Protein AF-A0A354J464-F1 (afdb_monomer)

Structure (mmCIF, N/CA/C/O backbone):
data_AF-A0A354J464-F1
#
_entry.id   AF-A0A354J464-F1
#
loop_
_atom_site.group_PDB
_atom_site.id
_atom_site.type_symbol
_atom_site.label_atom_id
_atom_site.label_alt_id
_atom_site.label_comp_id
_atom_site.label_asym_id
_atom_site.label_entity_id
_atom_site.label_seq_id
_atom_site.pdbx_PDB_ins_code
_atom_site.Cartn_x
_atom_site.Cartn_y
_atom_site.Cartn_z
_atom_site.occupancy
_atom_site.B_iso_or_equiv
_atom_site.auth_seq_id
_atom_site.auth_comp_id
_atom_site.auth_asym_id
_atom_site.auth_atom_id
_atom_site.pdbx_PDB_model_num
ATOM 1 N N . PRO A 1 1 ? -5.233 15.978 -24.968 1.00 50.41 1 PRO A N 1
ATOM 2 C CA . PRO A 1 1 ? -5.894 15.466 -23.745 1.00 50.41 1 PRO A CA 1
ATOM 3 C C . PRO A 1 1 ? -5.454 14.026 -23.484 1.00 50.41 1 PRO A C 1
ATOM 5 O O . PRO A 1 1 ? -5.721 13.142 -24.293 1.00 50.41 1 PRO A O 1
ATOM 8 N N . ASP A 1 2 ? -4.715 13.836 -22.398 1.00 53.28 2 ASP A N 1
ATOM 9 C CA . ASP A 1 2 ? -3.892 12.656 -22.129 1.00 53.28 2 ASP A CA 1
ATOM 10 C C . ASP A 1 2 ? -4.673 11.549 -21.399 1.00 53.28 2 ASP A C 1
ATOM 12 O O . ASP A 1 2 ? -4.282 11.029 -20.359 1.00 53.28 2 ASP A O 1
ATOM 16 N N . TYR A 1 3 ? -5.848 11.214 -21.937 1.00 44.72 3 TYR A N 1
ATOM 17 C CA . TYR A 1 3 ? -6.768 10.235 -21.343 1.00 44.72 3 TYR A CA 1
ATOM 18 C C . TYR A 1 3 ? -6.132 8.852 -21.1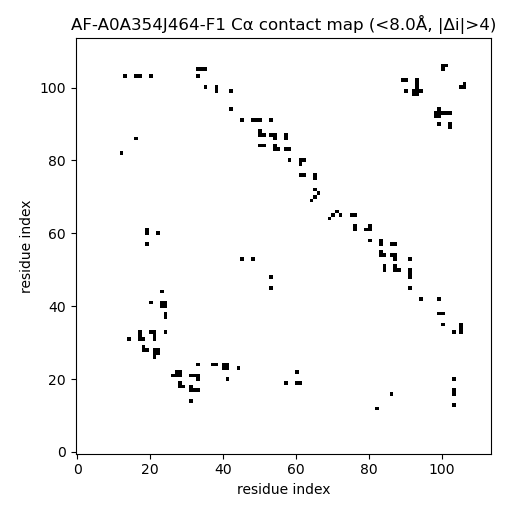56 1.00 44.72 3 TYR A C 1
ATOM 20 O O . TYR A 1 3 ? -6.488 8.131 -20.230 1.00 44.72 3 TYR A O 1
ATOM 28 N N . LYS A 1 4 ? -5.182 8.487 -22.024 1.00 46.94 4 LYS A N 1
ATOM 29 C CA . LYS A 1 4 ? -4.417 7.242 -21.908 1.00 46.94 4 LYS A CA 1
ATOM 30 C C . LYS A 1 4 ? -3.484 7.256 -20.701 1.00 46.94 4 LYS A C 1
ATOM 32 O O . LYS A 1 4 ? -3.437 6.255 -19.998 1.00 46.94 4 LYS A O 1
ATOM 37 N N . ASN A 1 5 ? -2.802 8.373 -20.453 1.00 50.22 5 ASN A N 1
ATOM 38 C CA . ASN A 1 5 ? -1.890 8.506 -19.320 1.00 50.22 5 ASN A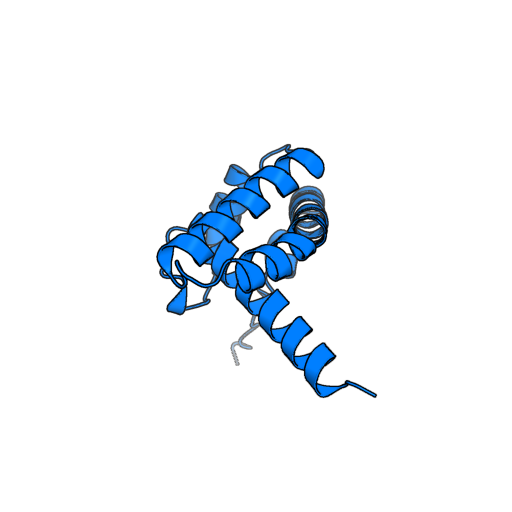 CA 1
ATOM 39 C C . ASN A 1 5 ? -2.671 8.485 -18.001 1.00 50.22 5 ASN A C 1
ATOM 41 O O . ASN A 1 5 ? -2.386 7.649 -17.162 1.00 50.22 5 ASN A O 1
ATOM 45 N N . LEU A 1 6 ? -3.779 9.228 -17.888 1.00 52.62 6 LEU A N 1
ATOM 46 C CA . LEU A 1 6 ? -4.665 9.165 -16.710 1.00 52.62 6 LEU A CA 1
ATOM 47 C C . LEU A 1 6 ? -5.249 7.763 -16.442 1.00 52.62 6 LEU A C 1
ATOM 49 O O . LEU A 1 6 ? -5.413 7.356 -15.294 1.00 52.62 6 LEU A O 1
ATOM 53 N N . PHE A 1 7 ? -5.592 7.015 -17.492 1.00 43.84 7 PHE A N 1
ATOM 54 C CA . PHE A 1 7 ? -6.117 5.654 -17.355 1.00 43.84 7 PHE A CA 1
ATOM 55 C C . PHE A 1 7 ? -5.034 4.658 -16.912 1.00 43.84 7 PHE A C 1
ATOM 57 O O . PHE A 1 7 ? -5.290 3.819 -16.051 1.00 43.84 7 PHE A O 1
ATOM 64 N N . LEU A 1 8 ? -3.822 4.770 -17.465 1.00 53.38 8 LEU A N 1
ATOM 65 C CA . LEU A 1 8 ? -2.670 3.960 -17.063 1.00 53.38 8 LEU A CA 1
ATOM 66 C C . LEU A 1 8 ? -2.193 4.307 -15.649 1.00 53.38 8 LEU A C 1
ATOM 68 O O . LEU A 1 8 ? -1.855 3.393 -14.898 1.00 53.38 8 LEU A O 1
ATOM 72 N N . ASP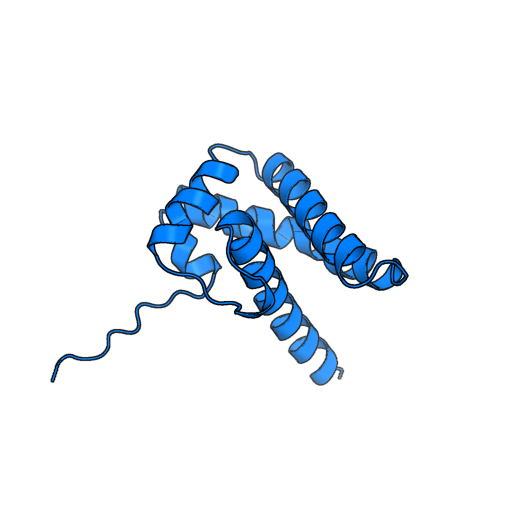 A 1 9 ? -2.241 5.583 -15.268 1.00 60.78 9 ASP A N 1
ATOM 73 C CA . ASP A 1 9 ? -1.944 6.055 -13.916 1.00 60.78 9 ASP A CA 1
ATOM 74 C C . ASP A 1 9 ? -2.917 5.420 -12.916 1.00 60.78 9 ASP A C 1
ATOM 76 O O . ASP A 1 9 ? -2.488 4.810 -11.941 1.00 60.78 9 ASP A O 1
ATOM 80 N N . ASN A 1 10 ? -4.224 5.452 -13.199 1.00 60.38 10 ASN A N 1
ATOM 81 C CA . ASN A 1 10 ? -5.242 4.846 -12.334 1.00 60.38 10 ASN A CA 1
ATOM 82 C C . ASN A 1 10 ? -5.094 3.322 -12.210 1.00 60.38 10 ASN A C 1
ATOM 84 O O . ASN A 1 10 ? -5.223 2.781 -11.112 1.00 60.38 10 ASN A O 1
ATOM 88 N N . ILE A 1 11 ? -4.802 2.623 -13.314 1.00 59.66 11 ILE A N 1
ATOM 89 C CA . ILE A 1 11 ? -4.569 1.171 -13.293 1.00 59.66 11 ILE A CA 1
ATOM 90 C C . ILE A 1 11 ? -3.315 0.844 -12.484 1.00 59.66 11 ILE A C 1
ATOM 92 O O . ILE A 1 11 ? -3.346 -0.046 -11.638 1.00 59.66 11 ILE A O 1
ATOM 96 N N . SER A 1 12 ? -2.225 1.575 -12.708 1.00 76.81 12 SER A N 1
ATOM 97 C CA . SER A 1 12 ? -0.963 1.345 -12.003 1.00 76.81 12 SER A CA 1
ATOM 98 C C . SER A 1 12 ? -1.090 1.660 -10.516 1.00 76.81 12 SER A C 1
ATOM 100 O O . SER A 1 12 ? -0.493 0.975 -9.692 1.00 76.81 12 SER A O 1
ATOM 102 N N . ASN A 1 13 ? -1.917 2.647 -10.169 1.00 82.75 13 ASN A N 1
ATOM 103 C CA . ASN A 1 13 ? -2.210 3.039 -8.800 1.00 82.75 13 ASN A CA 1
ATOM 104 C C . ASN A 1 13 ? -3.017 1.946 -8.057 1.00 82.75 13 ASN A C 1
ATOM 106 O O . ASN A 1 13 ? -2.640 1.529 -6.965 1.00 82.75 13 ASN A O 1
ATOM 110 N N . ALA A 1 14 ? -4.066 1.382 -8.664 1.00 86.12 14 ALA A N 1
ATOM 111 C CA . ALA A 1 14 ? -4.790 0.254 -8.062 1.00 86.12 14 ALA A CA 1
ATOM 112 C C . ALA A 1 14 ? -3.914 -1.011 -7.953 1.00 86.12 14 ALA A C 1
ATOM 114 O O . ALA A 1 14 ? -3.870 -1.659 -6.907 1.00 86.12 14 ALA A O 1
ATOM 115 N N . VAL A 1 15 ? -3.159 -1.335 -9.008 1.00 88.50 15 VAL A N 1
ATOM 116 C CA . VAL A 1 15 ? -2.261 -2.502 -9.036 1.00 88.50 15 VAL A CA 1
ATOM 117 C C . VAL A 1 15 ? -1.155 -2.383 -7.989 1.00 88.50 15 VAL A C 1
ATOM 119 O O . VAL A 1 15 ? -0.874 -3.355 -7.288 1.00 88.50 15 VAL A O 1
ATOM 122 N N . LEU A 1 16 ? -0.543 -1.205 -7.843 1.00 90.81 16 LEU A N 1
ATOM 123 C CA . LEU A 1 16 ? 0.489 -0.972 -6.836 1.00 90.81 16 LEU A CA 1
ATOM 124 C C . LEU A 1 16 ? -0.079 -1.099 -5.420 1.00 90.81 16 LEU A C 1
ATOM 126 O O . LEU A 1 16 ? 0.536 -1.767 -4.587 1.00 90.81 16 LEU A O 1
ATOM 130 N N . LEU A 1 17 ? -1.256 -0.527 -5.151 1.00 93.19 17 LEU A N 1
ATOM 131 C CA . LEU A 1 17 ? -1.917 -0.659 -3.853 1.00 93.19 17 LEU A CA 1
ATOM 132 C C . LEU A 1 17 ? -2.191 -2.131 -3.510 1.00 93.19 17 LEU A C 1
ATOM 134 O O . LEU A 1 17 ? -1.825 -2.592 -2.427 1.00 93.19 17 LEU A O 1
ATOM 138 N N . THR A 1 18 ? -2.750 -2.900 -4.444 1.00 92.44 18 THR A N 1
ATOM 139 C CA . THR A 1 18 ? -2.988 -4.341 -4.263 1.00 92.44 18 THR A CA 1
ATOM 140 C C . THR A 1 18 ? -1.685 -5.123 -4.094 1.00 92.44 18 THR A C 1
ATOM 142 O O . THR A 1 18 ? -1.603 -6.012 -3.245 1.00 92.44 18 THR A O 1
ATOM 145 N N . GLY A 1 19 ? -0.631 -4.764 -4.831 1.00 91.06 19 GLY A N 1
ATOM 146 C CA . GLY A 1 19 ? 0.701 -5.347 -4.677 1.00 91.06 19 GLY A CA 1
ATOM 147 C C . GLY A 1 19 ? 1.299 -5.099 -3.288 1.00 91.06 19 GLY A C 1
ATOM 148 O O . GLY A 1 19 ? 1.830 -6.023 -2.672 1.00 91.06 19 GLY A O 1
ATOM 149 N N . ILE A 1 20 ? 1.146 -3.886 -2.749 1.00 92.38 20 ILE A N 1
ATOM 150 C CA . ILE A 1 20 ? 1.523 -3.548 -1.368 1.00 92.38 20 ILE A CA 1
ATOM 151 C C . ILE A 1 20 ? 0.729 -4.400 -0.376 1.00 92.38 20 ILE A C 1
ATOM 153 O O . ILE A 1 20 ? 1.315 -4.970 0.547 1.00 92.38 20 ILE A O 1
ATOM 157 N N . GLY A 1 21 ? -0.583 -4.534 -0.578 1.00 93.38 21 GLY A N 1
ATOM 158 C CA . GLY A 1 21 ? -1.416 -5.404 0.248 1.00 93.38 21 GLY A CA 1
ATOM 159 C C . GLY A 1 21 ? -0.932 -6.857 0.221 1.00 93.38 21 GLY A C 1
ATOM 160 O O . GLY A 1 21 ? -0.819 -7.476 1.277 1.00 93.38 21 GLY A O 1
ATOM 161 N N . CYS A 1 22 ? -0.553 -7.383 -0.949 1.00 92.25 22 CYS A N 1
ATOM 162 C CA . CYS A 1 22 ? -0.000 -8.735 -1.078 1.00 92.25 22 CYS A CA 1
ATOM 163 C C . CYS A 1 22 ? 1.300 -8.895 -0.281 1.00 92.25 22 CYS A C 1
ATOM 165 O O . CYS A 1 22 ? 1.449 -9.879 0.441 1.00 92.25 22 CYS A O 1
ATOM 167 N N . ILE A 1 23 ? 2.214 -7.915 -0.341 1.00 91.44 23 ILE A N 1
ATOM 168 C CA . ILE A 1 23 ? 3.452 -7.929 0.460 1.00 91.44 23 ILE A CA 1
ATOM 169 C C . ILE A 1 23 ? 3.127 -8.042 1.952 1.00 91.44 23 ILE A C 1
ATOM 171 O O . ILE A 1 23 ? 3.740 -8.844 2.658 1.00 91.44 23 ILE A O 1
ATOM 175 N N . LEU A 1 24 ? 2.174 -7.243 2.431 1.00 92.69 24 LEU A N 1
ATOM 176 C CA . LEU A 1 24 ? 1.778 -7.208 3.839 1.00 92.69 24 LEU A CA 1
ATOM 177 C C . LEU A 1 24 ? 1.074 -8.492 4.289 1.00 92.69 24 LEU A C 1
ATOM 179 O O . LEU A 1 24 ? 1.286 -8.943 5.411 1.00 92.69 24 LEU A O 1
ATOM 183 N N . ALA A 1 25 ? 0.291 -9.103 3.402 1.00 92.38 25 ALA A N 1
ATOM 184 C CA . ALA A 1 25 ? -0.368 -10.384 3.624 1.00 92.38 25 ALA A CA 1
ATOM 185 C C . ALA A 1 25 ? 0.574 -11.596 3.468 1.00 92.38 25 ALA A C 1
ATOM 187 O O . ALA A 1 25 ? 0.149 -12.736 3.647 1.00 92.38 25 ALA A O 1
ATOM 188 N N . GLY A 1 26 ? 1.844 -11.381 3.100 1.00 90.81 26 GLY A N 1
ATOM 189 C CA . GLY A 1 26 ? 2.794 -12.463 2.821 1.00 90.81 26 GLY A CA 1
ATOM 190 C C . GLY A 1 26 ? 2.461 -13.264 1.556 1.00 90.81 26 GLY A C 1
ATOM 191 O O . GLY A 1 26 ? 2.889 -14.410 1.421 1.00 90.81 26 GLY A O 1
ATOM 192 N N . LYS A 1 27 ? 1.697 -12.677 0.632 1.00 91.00 27 LYS A N 1
ATOM 193 C CA . LYS A 1 27 ? 1.267 -13.293 -0.626 1.00 91.00 27 LYS A CA 1
ATOM 194 C C . LYS A 1 27 ? 2.193 -12.911 -1.787 1.00 91.00 27 LYS A C 1
ATOM 196 O O . LYS A 1 27 ? 2.771 -11.821 -1.789 1.00 91.00 27 LYS A O 1
ATOM 201 N N . PRO A 1 28 ? 2.335 -13.774 -2.810 1.00 87.69 28 PRO A N 1
ATOM 202 C CA . PRO A 1 28 ? 3.076 -13.423 -4.015 1.00 87.69 28 PRO A CA 1
ATOM 203 C C . PRO A 1 28 ? 2.447 -12.211 -4.716 1.00 87.69 28 PRO A C 1
ATOM 205 O O . PRO A 1 28 ? 1.283 -12.257 -5.105 1.00 87.69 28 PRO A O 1
ATOM 208 N N . VAL A 1 29 ? 3.232 -11.150 -4.933 1.00 85.50 29 VAL A N 1
ATOM 209 C CA . VAL A 1 29 ? 2.761 -9.894 -5.556 1.00 85.50 29 VAL A CA 1
ATOM 210 C C . VAL A 1 29 ? 2.130 -10.129 -6.929 1.00 85.50 29 VAL A C 1
ATOM 212 O O . VAL A 1 29 ? 1.130 -9.501 -7.249 1.00 85.50 29 VAL A O 1
ATOM 215 N N . GLY A 1 30 ? 2.667 -11.066 -7.717 1.00 81.19 30 GLY A N 1
ATOM 216 C CA . GLY A 1 30 ? 2.164 -11.375 -9.060 1.00 81.19 30 GLY A CA 1
ATOM 217 C C . GLY A 1 30 ? 0.759 -11.982 -9.107 1.00 81.19 30 GLY A C 1
ATOM 218 O O . GLY A 1 30 ? 0.178 -12.015 -10.184 1.00 81.19 30 GLY A O 1
ATOM 219 N N . MET A 1 31 ? 0.214 -12.443 -7.974 1.00 83.88 31 MET A N 1
ATOM 220 C CA . MET A 1 31 ? -1.181 -12.891 -7.914 1.00 83.88 31 MET A CA 1
ATOM 221 C C . MET A 1 31 ? -2.148 -11.708 -7.912 1.00 83.88 31 MET A C 1
ATOM 223 O O . MET A 1 31 ? -3.233 -11.833 -8.457 1.00 83.88 31 MET A O 1
ATOM 227 N N . LEU A 1 32 ? -1.754 -10.568 -7.321 1.00 87.56 32 LEU A N 1
ATOM 228 C CA . LEU A 1 32 ? -2.617 -9.392 -7.146 1.00 87.56 32 LEU A CA 1
ATOM 229 C C . LEU A 1 32 ? -3.993 -9.745 -6.547 1.00 87.56 32 LEU A C 1
ATOM 231 O O . LEU A 1 32 ? -5.005 -9.127 -6.864 1.00 87.56 32 LEU A O 1
ATOM 235 N N . GLU A 1 33 ? -4.018 -10.742 -5.664 1.00 89.38 33 GLU A N 1
ATOM 236 C CA . GLU A 1 33 ? -5.231 -11.272 -5.054 1.00 89.38 33 GLU A CA 1
ATOM 237 C C . GLU A 1 33 ? -5.147 -11.157 -3.535 1.00 89.38 33 GLU A C 1
ATOM 239 O O . GLU A 1 33 ? -4.283 -11.748 -2.877 1.00 89.38 33 GLU A O 1
ATOM 244 N N . LEU A 1 34 ? -6.100 -10.416 -2.979 1.00 90.69 34 LEU A N 1
ATOM 245 C CA . LEU A 1 34 ? -6.320 -10.298 -1.547 1.00 90.69 34 LEU A CA 1
ATOM 246 C C . LEU A 1 34 ? -7.650 -10.948 -1.173 1.00 90.69 34 LEU A C 1
ATOM 248 O O . LEU A 1 34 ? -8.557 -11.114 -1.982 1.00 90.69 34 LEU A O 1
ATOM 252 N N . GLN A 1 35 ? -7.751 -11.350 0.079 1.00 91.19 35 GLN A N 1
ATOM 253 C CA . GLN A 1 35 ? -8.914 -11.973 0.681 1.00 91.19 35 GLN A CA 1
ATOM 254 C C . GLN A 1 35 ? -9.265 -11.220 1.960 1.00 91.19 35 GLN A C 1
ATOM 256 O O . GLN A 1 35 ? -8.444 -10.509 2.539 1.00 91.19 35 GLN A O 1
ATOM 261 N N . LYS A 1 36 ? -10.501 -11.385 2.435 1.00 87.31 36 LYS A N 1
ATOM 262 C CA . LYS A 1 36 ? -10.986 -10.674 3.628 1.00 87.31 36 LYS A CA 1
ATOM 263 C C . LYS A 1 36 ? -10.107 -10.895 4.864 1.00 87.31 36 LYS A C 1
ATOM 265 O O . LYS A 1 36 ? -9.880 -9.952 5.611 1.00 87.31 36 LYS A O 1
ATOM 270 N N . ASN A 1 37 ? -9.584 -12.104 5.054 1.00 89.88 37 ASN A N 1
ATOM 271 C CA . ASN A 1 37 ? -8.683 -12.437 6.159 1.00 89.88 37 ASN A CA 1
ATOM 272 C C . ASN A 1 37 ? -7.323 -11.717 6.079 1.00 89.88 37 ASN A C 1
ATOM 274 O O . ASN A 1 37 ? -6.686 -11.524 7.109 1.00 89.88 37 ASN A O 1
ATOM 278 N N . ASP A 1 38 ? -6.892 -11.255 4.902 1.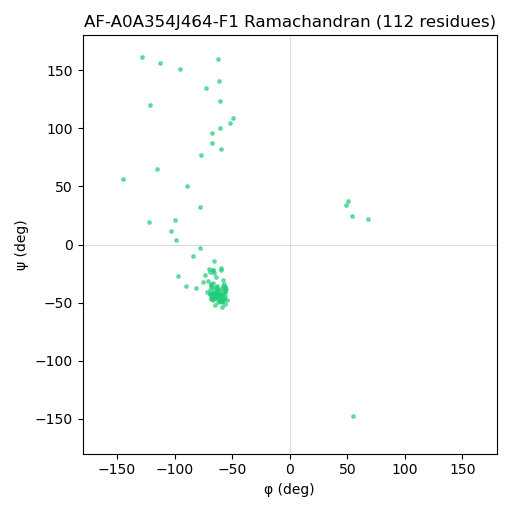00 93.38 38 ASP A N 1
ATOM 279 C CA . ASP A 1 38 ? -5.653 -10.476 4.780 1.00 93.38 38 ASP A CA 1
ATOM 280 C C . ASP A 1 38 ? -5.784 -9.085 5.415 1.00 93.38 38 ASP A C 1
ATOM 282 O O . ASP A 1 38 ? -4.787 -8.486 5.819 1.00 93.38 38 ASP A O 1
ATOM 286 N N . MET A 1 39 ? -7.012 -8.567 5.539 1.00 93.75 39 MET A N 1
ATOM 287 C CA . MET A 1 39 ? -7.261 -7.243 6.113 1.00 93.75 39 MET A CA 1
ATOM 288 C C . MET A 1 39 ? -6.849 -7.168 7.582 1.00 93.75 39 MET A C 1
ATOM 290 O O . MET A 1 39 ? -6.465 -6.096 8.040 1.00 93.75 39 MET A O 1
ATOM 294 N N . GLU A 1 40 ? -6.871 -8.287 8.311 1.00 92.25 40 GLU A N 1
ATOM 295 C CA . GLU A 1 40 ? -6.387 -8.335 9.694 1.00 92.25 40 GLU A CA 1
ATOM 296 C C . GLU A 1 40 ? -4.873 -8.103 9.763 1.00 92.25 40 GLU A C 1
ATOM 298 O O . GLU A 1 40 ? -4.402 -7.338 10.608 1.00 92.25 40 GLU A O 1
ATOM 303 N N . LEU A 1 41 ? -4.109 -8.706 8.845 1.00 93.88 41 LEU A N 1
ATOM 304 C CA . LEU A 1 41 ? -2.653 -8.549 8.766 1.00 93.88 41 LEU A CA 1
ATOM 305 C C . LEU A 1 41 ? -2.272 -7.134 8.329 1.00 93.88 41 LEU A C 1
ATOM 307 O O . LEU A 1 41 ? -1.428 -6.493 8.957 1.00 93.88 41 LEU A O 1
ATOM 311 N N . ILE A 1 42 ? -2.932 -6.626 7.285 1.00 93.81 42 ILE A N 1
ATOM 312 C CA . ILE A 1 42 ? -2.724 -5.260 6.794 1.00 93.81 42 ILE A CA 1
ATOM 313 C C . ILE A 1 42 ? -3.105 -4.252 7.884 1.00 93.81 42 ILE A C 1
ATOM 315 O O . ILE A 1 42 ? -2.314 -3.368 8.214 1.00 93.81 42 ILE A O 1
ATOM 319 N N . GLY A 1 43 ? -4.283 -4.411 8.488 1.00 93.06 43 GLY A N 1
ATOM 320 C CA . GLY A 1 43 ? -4.765 -3.565 9.574 1.00 93.06 43 GLY A CA 1
ATOM 321 C C . GLY A 1 43 ? -3.808 -3.558 10.762 1.00 93.06 43 GLY A C 1
ATOM 322 O O . GLY A 1 43 ? -3.436 -2.487 11.229 1.00 93.06 43 GLY A O 1
ATOM 323 N N . SER A 1 44 ? -3.324 -4.727 11.192 1.00 92.75 44 SER A N 1
ATOM 324 C CA . SER A 1 44 ? -2.358 -4.851 12.295 1.00 92.75 44 SER A CA 1
ATOM 325 C C . SER A 1 44 ? -1.014 -4.192 11.984 1.00 92.75 44 SER A C 1
ATOM 327 O O . SER A 1 44 ? -0.399 -3.589 12.863 1.00 92.75 44 SER A O 1
ATOM 329 N N . PHE A 1 45 ? -0.552 -4.268 10.732 1.00 93.56 45 PHE A N 1
ATOM 330 C CA . PHE A 1 45 ? 0.694 -3.626 10.320 1.00 93.56 45 PHE A CA 1
ATOM 331 C C . PHE A 1 45 ? 0.618 -2.102 10.436 1.00 93.56 45 PHE A C 1
ATOM 333 O O . PHE A 1 45 ? 1.587 -1.469 10.868 1.00 93.56 45 PHE A O 1
ATOM 340 N N . PHE A 1 46 ? -0.511 -1.498 10.064 1.00 92.25 46 PHE A N 1
ATOM 341 C CA . PHE A 1 46 ? -0.702 -0.055 10.184 1.00 92.25 46 PHE A CA 1
ATOM 342 C C . PHE A 1 46 ? -1.107 0.363 11.604 1.00 92.25 46 PHE A C 1
ATOM 344 O O . PHE A 1 46 ? -0.553 1.346 12.094 1.00 92.25 46 PHE A O 1
ATOM 351 N N . GLY A 1 47 ? -1.929 -0.417 12.308 1.00 81.00 47 GLY A N 1
ATOM 352 C CA . GLY A 1 47 ? -2.366 -0.157 13.684 1.00 81.00 47 GLY A CA 1
ATOM 353 C C . GLY A 1 47 ? -2.999 1.229 13.849 1.00 81.00 47 GLY A C 1
ATOM 354 O O . GLY A 1 47 ? -3.559 1.778 12.903 1.00 81.00 47 GLY A O 1
ATOM 355 N N . ASP A 1 48 ? -2.823 1.842 15.023 1.00 80.06 48 ASP A N 1
ATOM 356 C CA . ASP A 1 48 ? -3.220 3.235 15.303 1.00 80.06 48 ASP A CA 1
ATOM 357 C C . ASP A 1 48 ? -2.234 4.269 14.717 1.00 80.06 48 ASP A C 1
ATOM 359 O O . ASP A 1 48 ? -1.981 5.324 15.306 1.00 80.06 48 ASP A O 1
ATOM 363 N N . ALA A 1 49 ? -1.597 3.966 13.581 1.00 85.38 49 ALA A N 1
ATOM 364 C CA . ALA A 1 49 ? -0.684 4.910 12.951 1.00 85.38 49 ALA A CA 1
ATOM 365 C C . ALA A 1 49 ? -1.410 6.202 12.548 1.00 85.38 49 ALA A C 1
ATOM 367 O O . ALA A 1 49 ? -2.522 6.191 12.014 1.00 85.38 49 ALA A O 1
ATOM 368 N N . SER A 1 50 ? -0.724 7.329 12.745 1.00 93.94 50 SER A N 1
ATOM 369 C CA . SER A 1 50 ? -1.060 8.569 12.052 1.00 93.94 50 SER A CA 1
ATOM 370 C C . SER A 1 50 ? -0.887 8.389 10.542 1.00 93.94 50 SER A C 1
ATOM 372 O O . SER A 1 50 ? -0.149 7.513 10.087 1.00 93.94 50 SER A O 1
ATOM 374 N N . GLU A 1 51 ? -1.530 9.254 9.759 1.00 95.50 51 GLU A N 1
ATOM 375 C CA . GLU A 1 51 ? -1.367 9.276 8.300 1.00 95.50 51 GLU A CA 1
ATOM 376 C C . GLU A 1 51 ? 0.104 9.441 7.896 1.00 95.50 51 GLU A C 1
ATOM 378 O O . GLU A 1 51 ? 0.573 8.727 7.021 1.00 95.50 51 GLU A O 1
ATOM 383 N N . GLU A 1 52 ? 0.863 10.284 8.598 1.00 95.81 52 GLU A N 1
ATOM 384 C CA . GLU A 1 52 ? 2.303 10.474 8.370 1.00 95.81 52 GLU A CA 1
ATOM 385 C C . GLU A 1 52 ? 3.097 9.172 8.564 1.00 95.81 52 GLU A C 1
ATOM 387 O O . GLU A 1 52 ? 3.868 8.762 7.700 1.00 95.81 52 GLU A O 1
ATOM 392 N N . LYS A 1 53 ? 2.848 8.448 9.661 1.00 96.25 53 LYS A N 1
ATOM 393 C CA . LYS A 1 53 ? 3.546 7.186 9.936 1.00 96.25 53 LYS A CA 1
ATOM 394 C C . LYS A 1 53 ? 3.110 6.061 8.995 1.00 96.25 53 LYS A C 1
ATOM 396 O O . LYS A 1 53 ? 3.894 5.161 8.690 1.00 96.25 53 LYS A O 1
ATOM 401 N N . ALA A 1 54 ? 1.857 6.081 8.546 1.00 96.44 54 ALA A N 1
ATOM 402 C CA . ALA A 1 54 ? 1.387 5.181 7.502 1.00 96.44 54 ALA A CA 1
ATOM 403 C C . ALA A 1 54 ? 2.078 5.490 6.164 1.00 96.44 54 ALA A C 1
ATOM 405 O O . ALA A 1 54 ? 2.533 4.560 5.499 1.00 96.44 54 ALA A O 1
ATOM 406 N N . GLU A 1 55 ? 2.236 6.769 5.814 1.00 97.50 55 GLU A N 1
ATOM 407 C CA . GLU A 1 55 ? 2.950 7.207 4.613 1.00 97.50 55 GLU A CA 1
ATOM 408 C C . GLU A 1 55 ? 4.402 6.721 4.619 1.00 97.50 55 GLU A C 1
ATOM 410 O O . GLU A 1 55 ? 4.835 6.105 3.646 1.00 97.50 55 GLU A O 1
ATOM 415 N N . GLU A 1 56 ? 5.138 6.903 5.718 1.00 96.31 56 GLU A N 1
ATOM 416 C CA . GLU A 1 56 ? 6.514 6.401 5.856 1.00 96.31 56 GLU A CA 1
ATOM 417 C C . GLU A 1 56 ? 6.609 4.894 5.581 1.00 96.31 56 GLU A C 1
ATOM 419 O O . GLU A 1 56 ? 7.448 4.441 4.796 1.00 96.31 56 GLU A O 1
ATOM 424 N N . LYS A 1 57 ? 5.707 4.107 6.182 1.00 95.88 57 LYS A N 1
ATOM 425 C CA . LYS A 1 57 ? 5.642 2.655 5.974 1.00 95.88 57 LYS A CA 1
ATOM 426 C C . LYS A 1 57 ? 5.352 2.301 4.516 1.00 95.88 57 LYS A C 1
ATOM 428 O O . LYS A 1 57 ? 5.982 1.398 3.972 1.00 95.88 57 LYS A O 1
ATOM 433 N N . ILE A 1 58 ? 4.425 3.008 3.876 1.00 95.81 58 ILE A N 1
ATOM 434 C CA . ILE A 1 58 ? 4.081 2.799 2.465 1.00 95.81 58 ILE A CA 1
ATOM 435 C C . ILE A 1 58 ? 5.271 3.120 1.563 1.00 95.81 58 ILE A C 1
ATOM 437 O O . ILE A 1 58 ? 5.597 2.314 0.694 1.00 95.81 58 ILE A O 1
ATOM 441 N N . ARG A 1 59 ? 5.970 4.237 1.796 1.00 95.62 59 ARG A N 1
ATOM 442 C CA . ARG A 1 59 ? 7.180 4.600 1.040 1.00 95.62 59 ARG A CA 1
ATOM 443 C C . ARG A 1 59 ? 8.232 3.500 1.124 1.00 95.62 59 ARG A C 1
ATOM 445 O O . ARG A 1 59 ? 8.776 3.100 0.100 1.00 95.62 59 ARG A O 1
ATOM 452 N N . MET A 1 60 ? 8.460 2.943 2.316 1.00 94.31 60 MET A N 1
ATOM 453 C 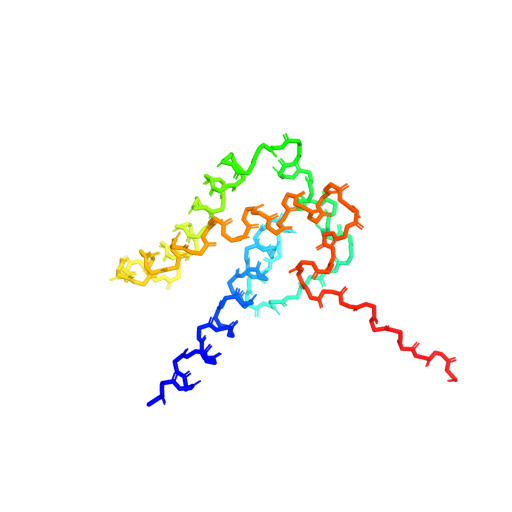CA . MET A 1 60 ? 9.376 1.810 2.492 1.00 94.31 60 MET A CA 1
ATOM 454 C C . MET A 1 60 ? 8.957 0.574 1.679 1.00 94.31 60 MET A C 1
ATOM 456 O O . MET A 1 60 ? 9.816 -0.107 1.117 1.00 94.31 60 MET A O 1
ATOM 460 N N . LEU A 1 61 ? 7.656 0.271 1.611 1.00 93.38 61 LEU A N 1
ATOM 461 C CA . LEU A 1 61 ? 7.130 -0.866 0.848 1.00 93.38 6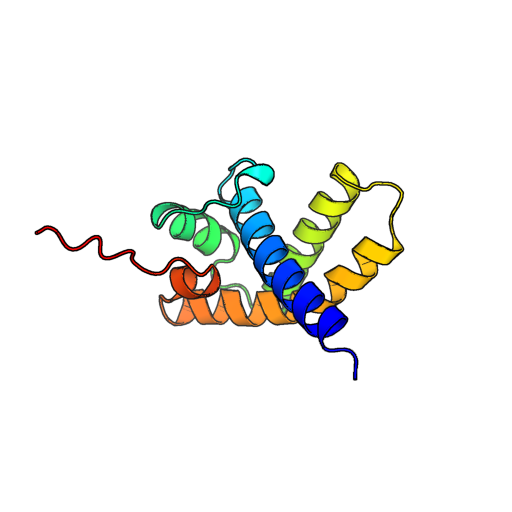1 LEU A CA 1
ATOM 462 C C . LEU A 1 61 ? 7.268 -0.651 -0.664 1.00 93.38 61 LEU A C 1
ATOM 464 O O . LEU A 1 61 ? 7.709 -1.568 -1.357 1.00 93.38 61 LEU A O 1
ATOM 468 N N . ILE A 1 62 ? 6.973 0.558 -1.154 1.00 92.62 62 ILE A N 1
ATOM 469 C CA . ILE A 1 62 ? 7.179 0.952 -2.555 1.00 92.62 62 ILE A CA 1
ATOM 470 C C . ILE A 1 62 ? 8.660 0.800 -2.914 1.00 92.62 62 ILE A C 1
ATOM 472 O O . ILE A 1 62 ? 8.993 0.036 -3.819 1.00 92.62 62 ILE A O 1
ATOM 476 N N . SER A 1 63 ? 9.565 1.410 -2.145 1.00 91.88 63 SER A N 1
ATOM 477 C CA . SER A 1 63 ? 11.010 1.285 -2.371 1.00 91.88 63 SER A CA 1
ATOM 478 C C . SER A 1 63 ? 11.486 -0.169 -2.371 1.00 91.88 63 SER A C 1
ATOM 480 O O . SER A 1 63 ? 12.318 -0.556 -3.189 1.00 91.88 63 SER A O 1
ATOM 482 N N . LYS A 1 64 ? 10.956 -1.019 -1.482 1.00 87.88 64 LYS A N 1
ATOM 483 C CA . LYS A 1 64 ? 11.298 -2.450 -1.455 1.00 87.88 64 LYS A CA 1
ATOM 484 C C . LYS A 1 64 ? 10.835 -3.177 -2.723 1.00 87.88 64 LYS A C 1
ATOM 486 O O . LYS A 1 64 ? 11.572 -4.019 -3.242 1.00 87.88 64 LYS A O 1
ATOM 491 N N . LEU A 1 65 ? 9.640 -2.866 -3.222 1.00 86.12 65 LEU A N 1
ATOM 492 C CA . LEU A 1 65 ? 9.096 -3.451 -4.448 1.00 86.12 65 LEU A CA 1
ATOM 493 C C . LEU A 1 65 ? 9.934 -3.044 -5.670 1.00 86.12 65 LEU A C 1
ATOM 495 O O . LEU A 1 65 ? 10.350 -3.910 -6.438 1.00 86.12 65 LEU A O 1
ATOM 499 N N . PHE A 1 66 ? 10.282 -1.763 -5.799 1.00 85.69 66 PHE A N 1
ATOM 500 C CA . PHE A 1 66 ? 11.090 -1.279 -6.924 1.00 85.69 66 PHE A CA 1
ATOM 501 C C . PHE A 1 66 ? 12.532 -1.774 -6.881 1.00 85.69 66 PHE A C 1
ATOM 503 O O . PHE A 1 66 ? 13.034 -2.262 -7.886 1.00 85.69 66 PHE A O 1
ATOM 510 N N . ARG A 1 67 ? 13.184 -1.785 -5.718 1.00 83.69 67 ARG A N 1
ATOM 511 C CA . ARG A 1 67 ? 14.564 -2.293 -5.612 1.00 83.69 67 ARG A CA 1
ATOM 512 C C . ARG A 1 67 ? 14.691 -3.790 -5.881 1.00 83.69 67 ARG A C 1
ATOM 514 O O . ARG A 1 67 ? 15.770 -4.243 -6.245 1.00 83.69 67 ARG A O 1
ATOM 521 N N . SER A 1 68 ? 13.621 -4.561 -5.678 1.00 80.56 68 SER A N 1
ATOM 522 C CA . SER A 1 68 ? 13.621 -6.005 -5.947 1.00 80.56 68 SER A CA 1
ATOM 523 C C . SER A 1 68 ? 13.192 -6.357 -7.374 1.00 80.56 68 SER A C 1
ATOM 525 O O . SER A 1 68 ? 13.741 -7.297 -7.940 1.00 80.56 68 SER A O 1
ATOM 527 N N . GLY A 1 69 ? 12.244 -5.618 -7.964 1.00 75.50 69 GLY A N 1
ATOM 528 C CA . GLY A 1 69 ? 11.732 -5.888 -9.315 1.00 75.50 69 GLY A CA 1
ATOM 529 C C . GLY A 1 69 ? 12.371 -5.061 -10.435 1.00 75.50 69 GLY A C 1
ATOM 530 O O . GLY A 1 69 ? 12.422 -5.517 -11.574 1.00 75.50 69 GLY A O 1
ATOM 531 N N . PHE A 1 70 ? 12.863 -3.861 -10.123 1.00 77.69 70 PHE A N 1
ATOM 532 C CA . PHE A 1 70 ? 13.325 -2.848 -11.080 1.00 77.69 70 PHE A CA 1
ATOM 533 C C . PHE A 1 70 ? 14.541 -2.054 -10.544 1.00 77.69 70 PHE A C 1
ATOM 535 O O . PHE A 1 70 ? 14.488 -0.826 -10.470 1.00 77.69 70 PHE A O 1
ATOM 542 N N . PRO A 1 71 ? 15.652 -2.718 -10.162 1.00 75.50 71 PRO A N 1
ATOM 543 C CA . PRO A 1 71 ? 16.770 -2.087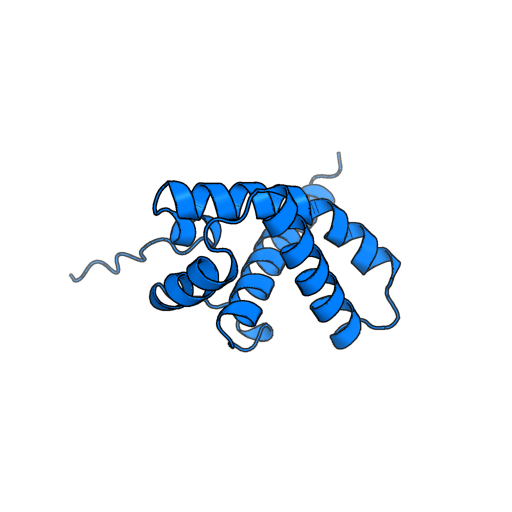 -9.446 1.00 75.50 71 PRO A CA 1
ATOM 544 C C . PRO A 1 71 ? 17.456 -0.928 -10.191 1.00 75.50 71 PRO A C 1
ATOM 546 O O . PRO A 1 71 ? 18.118 -0.111 -9.558 1.00 75.50 71 PRO A O 1
ATOM 549 N N . GLU A 1 72 ? 17.300 -0.839 -11.513 1.00 83.25 72 GLU A N 1
ATOM 550 C CA . GLU A 1 72 ? 17.908 0.204 -12.350 1.00 83.25 72 GLU A CA 1
ATOM 551 C C . GLU A 1 72 ? 16.942 1.352 -12.696 1.00 83.25 72 GLU A C 1
ATOM 553 O O . GLU A 1 72 ? 17.306 2.247 -13.453 1.00 83.25 72 GLU A O 1
ATOM 558 N N . ASN A 1 73 ? 15.713 1.352 -12.163 1.00 81.44 73 ASN A N 1
ATOM 559 C CA . ASN A 1 73 ? 14.670 2.300 -12.562 1.00 81.44 73 ASN A CA 1
ATOM 560 C C . ASN A 1 73 ? 14.257 3.249 -11.421 1.00 81.44 73 ASN A C 1
ATOM 562 O O . ASN A 1 73 ? 13.131 3.211 -10.923 1.00 81.44 73 ASN A O 1
ATOM 566 N N . ALA A 1 74 ? 15.201 4.098 -11.002 1.00 83.50 74 ALA A N 1
ATOM 567 C CA . ALA A 1 74 ? 15.009 5.061 -9.914 1.00 83.50 74 ALA A CA 1
ATOM 568 C C . ALA A 1 74 ? 13.928 6.114 -10.222 1.00 83.50 74 ALA A C 1
ATOM 570 O O . ALA A 1 74 ? 13.169 6.485 -9.333 1.00 83.50 74 ALA A O 1
ATOM 571 N N . GLU A 1 75 ? 13.808 6.550 -11.481 1.00 84.75 75 GLU A N 1
ATOM 572 C CA . GLU A 1 75 ? 12.773 7.509 -11.900 1.00 84.75 75 GLU A CA 1
ATOM 573 C C . GLU A 1 75 ? 11.361 6.941 -11.699 1.00 84.75 75 GLU A C 1
ATOM 575 O O . GLU A 1 75 ? 10.451 7.641 -11.254 1.00 84.75 75 GLU A O 1
ATOM 580 N N . LEU A 1 76 ? 11.183 5.645 -11.973 1.00 83.00 76 LEU A N 1
ATOM 581 C CA . LEU A 1 76 ? 9.914 4.960 -11.757 1.00 83.00 76 LEU A CA 1
ATOM 582 C C . LEU A 1 76 ? 9.600 4.809 -10.261 1.00 83.00 76 LEU A C 1
ATOM 584 O O . LEU A 1 76 ? 8.454 5.006 -9.859 1.00 83.00 76 LEU A O 1
ATOM 588 N N . GLU A 1 77 ? 10.606 4.516 -9.427 1.00 88.31 77 GLU A N 1
ATOM 589 C CA . GLU A 1 77 ? 10.453 4.515 -7.964 1.00 88.31 77 GLU A CA 1
ATOM 590 C C . GLU A 1 77 ? 10.004 5.897 -7.460 1.00 88.31 77 GLU A C 1
ATOM 592 O O . GLU A 1 77 ? 9.020 5.988 -6.726 1.00 88.31 77 GLU A O 1
ATOM 597 N N . GLU A 1 78 ? 10.674 6.975 -7.880 1.00 88.38 78 GLU A N 1
ATOM 598 C CA . GLU A 1 78 ? 10.325 8.349 -7.493 1.00 88.38 78 GLU A CA 1
ATOM 599 C C . GLU A 1 78 ? 8.907 8.732 -7.918 1.00 88.38 78 GLU A C 1
ATOM 601 O O . GLU A 1 78 ? 8.162 9.297 -7.113 1.00 88.38 78 GLU A O 1
ATOM 606 N N . TYR A 1 79 ? 8.510 8.375 -9.143 1.00 86.88 79 TYR A N 1
ATOM 607 C CA . TYR A 1 79 ? 7.155 8.597 -9.638 1.00 86.88 79 TYR A CA 1
ATOM 608 C C . TYR A 1 79 ? 6.115 7.943 -8.719 1.00 86.88 79 TYR A C 1
ATOM 610 O O . TYR A 1 79 ? 5.198 8.616 -8.243 1.00 86.88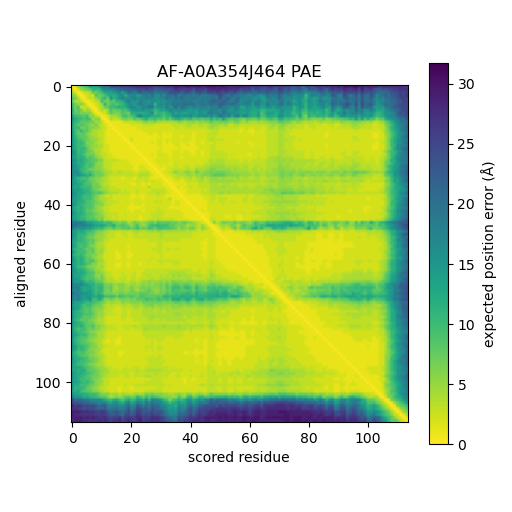 79 TYR A O 1
ATOM 618 N N . PHE A 1 80 ? 6.275 6.658 -8.387 1.00 88.31 80 PHE A N 1
ATOM 619 C CA . PHE A 1 80 ? 5.306 5.961 -7.541 1.00 88.31 80 PHE A CA 1
ATOM 620 C C . PHE A 1 80 ? 5.372 6.373 -6.073 1.00 88.31 80 PHE A C 1
ATOM 622 O O . PHE A 1 80 ? 4.352 6.336 -5.393 1.00 88.31 80 PHE A O 1
ATOM 629 N N . LEU A 1 81 ? 6.512 6.845 -5.568 1.00 91.94 81 LEU A N 1
ATOM 630 C CA . LEU A 1 81 ? 6.582 7.402 -4.216 1.00 91.94 81 LEU A CA 1
ATOM 631 C C . LEU A 1 81 ? 5.656 8.614 -4.029 1.00 91.94 81 LEU A C 1
ATOM 633 O O . LEU A 1 81 ? 5.254 8.885 -2.902 1.00 91.94 81 LEU A O 1
ATOM 637 N N . THR A 1 82 ? 5.253 9.311 -5.097 1.00 90.62 82 THR A N 1
ATOM 638 C CA . THR A 1 82 ? 4.301 10.432 -4.993 1.00 90.62 82 THR A CA 1
ATOM 639 C C . THR A 1 82 ? 2.888 10.007 -4.568 1.00 90.62 82 THR A C 1
ATOM 641 O O . THR A 1 82 ? 2.156 10.820 -4.004 1.00 90.62 82 THR A O 1
ATOM 644 N N . THR A 1 83 ? 2.510 8.735 -4.754 1.00 90.69 83 THR A N 1
ATOM 645 C CA . THR A 1 83 ? 1.185 8.217 -4.361 1.00 90.69 83 THR A CA 1
ATOM 646 C C . THR A 1 83 ? 1.109 7.799 -2.884 1.00 90.69 83 THR A C 1
ATOM 648 O O . THR A 1 83 ? 0.025 7.559 -2.349 1.00 90.69 83 THR A O 1
ATOM 651 N N . SER A 1 84 ? 2.245 7.747 -2.169 1.00 93.88 84 SER A N 1
ATOM 652 C CA . SER A 1 84 ? 2.308 7.201 -0.804 1.00 93.88 84 SER A CA 1
ATOM 653 C C . SER A 1 84 ? 1.351 7.882 0.169 1.00 93.88 84 SER A C 1
ATOM 655 O O . SER A 1 84 ? 0.756 7.225 1.025 1.00 93.88 84 SER A O 1
ATOM 657 N N . LYS A 1 85 ? 1.181 9.197 0.016 1.00 94.81 85 LYS A N 1
ATOM 658 C CA . LYS A 1 85 ? 0.271 9.995 0.836 1.00 94.81 85 LYS A CA 1
ATOM 659 C C . LYS A 1 85 ? -1.192 9.624 0.596 1.00 94.81 85 LYS A C 1
ATOM 661 O O . LYS A 1 85 ? -1.956 9.511 1.550 1.00 94.81 85 LYS A O 1
ATOM 666 N N . GLU A 1 86 ? -1.585 9.411 -0.660 1.00 93.88 86 GLU A N 1
ATOM 667 C CA . GLU A 1 86 ? -2.951 9.002 -1.005 1.00 93.88 86 GLU A CA 1
ATOM 668 C C . GLU A 1 86 ? -3.281 7.644 -0.368 1.00 93.88 86 GLU A C 1
ATOM 670 O O . GLU A 1 86 ? -4.313 7.492 0.289 1.00 93.88 86 GLU A O 1
ATOM 675 N N . TYR A 1 87 ? -2.367 6.677 -0.482 1.00 95.00 87 TYR A N 1
ATOM 676 C CA . TYR A 1 87 ? -2.509 5.366 0.155 1.00 95.00 87 TYR A CA 1
ATOM 677 C C . TYR A 1 87 ? -2.612 5.453 1.668 1.00 95.00 87 TYR A C 1
ATOM 679 O O . TYR A 1 87 ? -3.463 4.785 2.254 1.00 95.00 87 TYR A O 1
ATOM 687 N N . ALA A 1 88 ? -1.784 6.282 2.301 1.00 96.12 88 ALA A N 1
ATOM 688 C CA . ALA A 1 88 ? -1.793 6.441 3.746 1.00 96.12 88 ALA A CA 1
ATOM 689 C C . ALA A 1 88 ? -3.161 6.915 4.239 1.00 96.12 88 ALA A C 1
ATOM 691 O O . ALA A 1 88 ? -3.747 6.296 5.128 1.00 96.12 88 ALA A O 1
ATOM 692 N N . VAL A 1 89 ? -3.707 7.952 3.599 1.00 95.81 89 VAL A N 1
ATOM 693 C CA . VAL A 1 89 ? -5.038 8.487 3.907 1.00 95.81 89 VAL A CA 1
ATOM 694 C C . VAL A 1 89 ? -6.111 7.419 3.704 1.00 95.81 89 VAL A C 1
ATOM 696 O O . VAL A 1 89 ? -6.942 7.206 4.588 1.00 95.81 89 VAL A O 1
ATOM 699 N N . ARG A 1 90 ? -6.098 6.714 2.5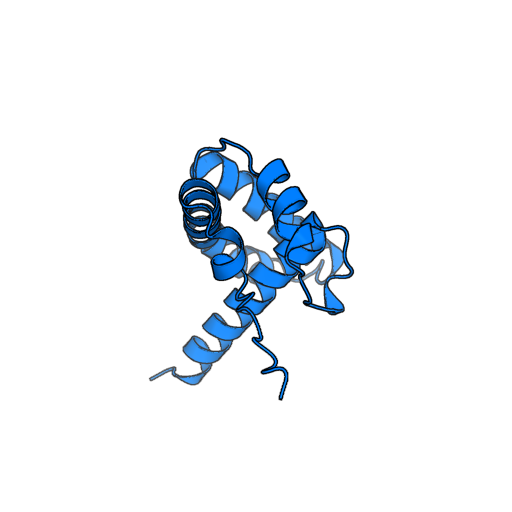65 1.00 95.00 90 ARG A N 1
ATOM 700 C CA . ARG A 1 90 ? -7.092 5.674 2.257 1.00 95.00 90 ARG A CA 1
ATOM 701 C C . ARG A 1 90 ? -7.053 4.531 3.267 1.00 95.00 90 ARG A C 1
ATOM 703 O O . ARG A 1 90 ? -8.098 4.161 3.791 1.00 95.00 90 ARG A O 1
ATOM 710 N N . ILE A 1 91 ? -5.869 4.007 3.578 1.00 95.19 91 ILE A N 1
ATOM 711 C CA . ILE A 1 91 ? -5.690 2.885 4.508 1.00 95.19 91 ILE A CA 1
ATOM 712 C C . ILE A 1 91 ? -6.080 3.285 5.931 1.00 95.19 91 ILE A C 1
ATOM 714 O O . ILE A 1 91 ? -6.861 2.577 6.564 1.00 95.19 91 ILE A O 1
ATOM 718 N N . VAL A 1 92 ? -5.601 4.430 6.428 1.00 95.81 92 VAL A N 1
ATOM 719 C CA . VAL A 1 92 ? -5.931 4.903 7.782 1.00 95.81 92 VAL A CA 1
ATOM 720 C C . VAL A 1 92 ? -7.433 5.154 7.919 1.00 95.81 92 VAL A C 1
ATOM 722 O O . VAL A 1 92 ? -8.039 4.734 8.904 1.00 95.81 92 VAL A O 1
ATOM 725 N N . ASN A 1 93 ? -8.067 5.777 6.922 1.00 94.62 93 ASN A N 1
ATOM 726 C CA . ASN A 1 93 ? -9.517 5.967 6.929 1.00 94.62 93 ASN A CA 1
ATOM 727 C C . ASN A 1 93 ? -10.276 4.641 6.802 1.00 94.62 93 ASN A C 1
ATOM 729 O O . ASN A 1 93 ? -11.292 4.464 7.475 1.00 94.62 93 ASN A O 1
ATOM 733 N N . GLY A 1 94 ? -9.777 3.700 6.001 1.00 93.94 94 GLY A N 1
ATOM 734 C CA . GLY A 1 94 ? -10.323 2.351 5.886 1.00 93.94 94 GLY A CA 1
ATOM 735 C C . GLY A 1 94 ? -10.293 1.602 7.216 1.00 93.94 94 GLY A C 1
ATOM 736 O O . GLY A 1 94 ? -11.293 1.006 7.597 1.00 93.94 94 GLY A O 1
ATOM 737 N N . ILE A 1 95 ? -9.196 1.688 7.971 1.00 93.38 95 ILE A N 1
ATOM 738 C CA . ILE A 1 95 ? -9.087 1.092 9.312 1.00 93.38 95 ILE A CA 1
ATOM 739 C C . ILE A 1 95 ? -10.070 1.762 10.277 1.00 93.38 95 ILE A C 1
ATOM 741 O O . ILE A 1 95 ? -10.891 1.079 10.887 1.00 93.38 95 ILE A O 1
ATOM 745 N N . LYS A 1 96 ? -10.051 3.100 10.362 1.00 93.94 96 LYS A N 1
ATOM 746 C CA . LYS A 1 96 ? -10.915 3.875 11.275 1.00 93.94 96 LYS A CA 1
ATOM 747 C C . LYS A 1 96 ? -12.407 3.610 11.070 1.00 93.94 96 LYS A C 1
ATOM 749 O O . LYS A 1 96 ? -13.167 3.649 12.031 1.00 93.94 96 LYS A O 1
ATOM 754 N N . ASN A 1 97 ? -12.823 3.360 9.830 1.00 92.88 97 ASN A N 1
ATOM 755 C CA . ASN A 1 97 ? -14.225 3.145 9.470 1.00 92.88 97 ASN A CA 1
ATOM 756 C C . ASN A 1 97 ? -14.575 1.665 9.239 1.00 92.88 97 ASN A C 1
ATOM 758 O O . ASN A 1 97 ? -15.642 1.381 8.701 1.00 92.88 97 ASN A O 1
ATOM 762 N N . ASN A 1 98 ? -13.695 0.724 9.611 1.00 90.38 98 ASN A N 1
ATOM 763 C CA . ASN A 1 98 ? -13.874 -0.714 9.369 1.00 90.38 98 ASN A CA 1
ATOM 764 C C . ASN A 1 98 ? -14.225 -1.051 7.898 1.00 90.38 98 ASN A C 1
ATOM 766 O O . ASN A 1 98 ? -15.035 -1.927 7.603 1.00 90.38 98 ASN A O 1
ATOM 770 N N . ALA A 1 99 ? -13.621 -0.310 6.970 1.00 92.31 99 ALA A N 1
ATOM 771 C CA . ALA A 1 99 ? -13.858 -0.343 5.530 1.00 92.31 99 ALA A CA 1
ATOM 772 C C . ALA A 1 99 ? -12.578 -0.663 4.735 1.00 92.31 99 ALA A C 1
ATOM 774 O O . ALA A 1 99 ? -12.500 -0.390 3.538 1.00 92.31 99 ALA A O 1
ATOM 775 N N . LEU A 1 100 ? -11.561 -1.243 5.386 1.00 92.50 100 LEU A N 1
ATOM 776 C CA . LEU A 1 100 ? -10.264 -1.528 4.768 1.00 92.50 100 LEU A CA 1
ATOM 777 C C . LEU A 1 100 ? -10.384 -2.430 3.529 1.00 92.50 100 LEU A C 1
ATOM 779 O O . LEU A 1 100 ? -9.701 -2.190 2.543 1.00 92.50 100 LEU A O 1
ATOM 783 N N . ALA A 1 101 ? -11.309 -3.393 3.528 1.00 92.12 101 ALA A N 1
ATOM 784 C CA . ALA A 1 101 ? -11.584 -4.231 2.357 1.00 92.12 101 ALA A CA 1
ATOM 785 C C . ALA A 1 101 ? -11.949 -3.405 1.106 1.00 92.12 101 ALA A C 1
ATOM 787 O O . ALA A 1 101 ? -11.452 -3.680 0.017 1.00 92.12 101 ALA A O 1
ATOM 788 N N . GLY A 1 102 ? -12.745 -2.342 1.271 1.00 90.62 102 GLY A N 1
ATOM 789 C CA . GLY A 1 102 ? -13.123 -1.450 0.173 1.00 90.62 102 GLY A CA 1
ATOM 790 C C . GLY A 1 102 ? -11.972 -0.581 -0.342 1.00 90.62 102 GLY A C 1
ATOM 791 O O . GLY A 1 102 ? -12.024 -0.123 -1.474 1.00 90.62 102 GLY A O 1
ATOM 792 N N . VAL A 1 103 ? -10.914 -0.375 0.451 1.00 92.38 103 VAL A N 1
ATOM 793 C CA . VAL A 1 103 ? -9.707 0.345 0.001 1.00 92.38 103 VAL A CA 1
ATOM 794 C C . VAL A 1 103 ? -8.936 -0.460 -1.046 1.00 92.38 103 VAL A C 1
ATOM 796 O O . VAL A 1 103 ? -8.353 0.145 -1.946 1.00 92.38 103 VAL A O 1
ATOM 799 N N . PHE A 1 104 ? -8.956 -1.790 -0.921 1.00 91.31 104 PHE A N 1
ATOM 800 C CA . PHE A 1 104 ? -8.279 -2.751 -1.797 1.00 91.31 104 PHE A CA 1
ATOM 801 C C . PHE A 1 104 ? -9.223 -3.381 -2.835 1.00 91.31 104 PHE A C 1
ATOM 803 O O . PHE A 1 104 ? -8.953 -4.476 -3.320 1.00 91.31 104 PHE A O 1
ATOM 810 N N . ASP A 1 105 ? -10.351 -2.726 -3.133 1.00 84.62 105 ASP A N 1
ATOM 811 C CA . ASP A 1 105 ? -11.352 -3.179 -4.109 1.00 84.62 105 ASP A CA 1
ATOM 812 C C . ASP A 1 105 ? -11.872 -4.614 -3.878 1.00 84.62 105 ASP A C 1
ATOM 814 O O . ASP A 1 105 ? -12.408 -5.258 -4.784 1.00 84.62 105 ASP A O 1
ATOM 818 N N . LEU A 1 106 ? -11.799 -5.106 -2.633 1.00 77.25 106 LEU A N 1
ATOM 819 C CA . LEU A 1 106 ? -12.444 -6.348 -2.215 1.00 77.25 106 LEU A CA 1
ATOM 820 C C . LEU A 1 106 ? -13.933 -6.079 -2.033 1.00 77.25 106 LEU A C 1
ATOM 822 O O . LEU A 1 106 ? -14.440 -5.920 -0.921 1.00 77.25 106 LEU A O 1
ATOM 826 N N . THR A 1 107 ? -14.643 -5.995 -3.150 1.00 53.44 107 THR A N 1
ATOM 827 C CA . THR A 1 107 ? -16.097 -6.071 -3.123 1.00 53.44 107 THR A CA 1
ATOM 828 C C . THR A 1 107 ? -16.491 -7.510 -2.832 1.00 53.44 107 THR A C 1
ATOM 830 O O . THR A 1 107 ? -15.917 -8.454 -3.376 1.00 53.44 107 THR A O 1
ATOM 833 N N . ASP A 1 108 ? -17.454 -7.685 -1.927 1.00 47.12 108 ASP A N 1
ATOM 834 C CA . ASP A 1 108 ? -18.164 -8.948 -1.806 1.00 47.12 108 ASP A CA 1
ATOM 835 C C . ASP A 1 108 ? -18.681 -9.313 -3.195 1.00 47.12 108 ASP A C 1
ATOM 837 O O . ASP A 1 108 ? -19.659 -8.737 -3.671 1.00 47.12 108 ASP A O 1
ATOM 841 N N . ILE A 1 109 ? -18.030 -10.271 -3.857 1.00 41.97 109 ILE A N 1
ATOM 842 C CA . ILE A 1 109 ? -18.703 -11.031 -4.894 1.00 41.97 109 ILE A CA 1
ATOM 843 C C . ILE A 1 109 ? -19.745 -11.827 -4.117 1.00 41.97 109 ILE A C 1
ATOM 845 O O . ILE A 1 109 ? -19.497 -12.944 -3.664 1.00 41.97 109 ILE A O 1
ATOM 849 N N . THR A 1 110 ? -20.915 -11.229 -3.904 1.00 40.38 110 THR A N 1
ATOM 850 C CA . THR A 1 110 ? -22.147 -11.969 -3.689 1.00 40.38 110 THR A CA 1
ATOM 851 C C . THR A 1 110 ? -22.342 -12.797 -4.950 1.00 40.38 110 THR A C 1
ATOM 853 O O . THR A 1 110 ? -23.058 -12.417 -5.873 1.00 40.38 110 THR A O 1
ATOM 856 N N . ILE A 1 111 ? -21.658 -13.942 -5.016 1.00 42.75 111 ILE A N 1
ATOM 857 C CA . ILE A 1 111 ? -22.090 -15.041 -5.859 1.00 42.75 111 ILE A CA 1
ATOM 858 C C . ILE A 1 111 ? -23.461 -15.369 -5.294 1.00 42.75 111 ILE A C 1
ATOM 860 O O . ILE A 1 111 ? -23.577 -15.942 -4.210 1.00 42.75 111 ILE A O 1
ATOM 864 N N . GLY A 1 112 ? -24.494 -14.876 -5.977 1.00 42.00 112 GLY A N 1
ATOM 865 C CA . GLY A 1 112 ? -25.862 -15.264 -5.719 1.00 42.00 112 GLY A CA 1
ATOM 866 C C . GLY A 1 112 ? -25.887 -16.781 -5.696 1.00 42.00 112 GLY A C 1
ATOM 867 O O . GLY A 1 112 ? -25.672 -17.426 -6.718 1.00 42.00 112 GLY A O 1
ATOM 868 N N . MET A 1 113 ? -26.075 -17.340 -4.505 1.00 42.91 113 MET A N 1
ATOM 869 C CA . MET A 1 113 ? -26.506 -18.715 -4.373 1.00 42.91 113 MET A CA 1
ATOM 870 C C . MET A 1 113 ? -27.939 -18.745 -4.902 1.00 42.91 113 MET A C 1
ATOM 872 O O . MET A 1 113 ? -28.873 -18.358 -4.200 1.00 42.91 113 MET A O 1
ATOM 876 N N . SER A 1 114 ? -28.071 -19.117 -6.170 1.00 41.03 114 SER A N 1
ATOM 877 C CA . SER A 1 114 ? -29.302 -19.605 -6.791 1.00 41.03 114 SER A CA 1
ATOM 878 C C . SER A 1 114 ? -29.161 -21.093 -7.042 1.00 41.03 114 SER A C 1
ATOM 880 O O . SER A 1 114 ? -28.103 -21.459 -7.604 1.00 41.03 114 SER A O 1
#

Foldseek 3Di:
DPVVVVVVVVVVLLLLLLLLLCVQLVHDSVVSDDDPVSLVSLCVVCDQPDLVRQLVVQLVSLVVVCCVPPVPCVVVSVVVNVCSSVSSVLCNVCSVVVNNCVSNVNDPPCPPPD

Sequence (114 aa):
PDYKNLFLDNISNAVLLTGIGCILAGKPVGMLELQKNDMELIGSFFGDASEEKAEEKIRMLISKLFRSGFPENAELEEYFLTTSKEYAVRIVNGIKNNALAGVFDLTDITIGMS

Solvent-accessible surface area (backbone atoms only — not comparable to full-atom values): 6518 Å² total; per-residue (Å²): 133,66,62,67,58,58,50,51,50,53,51,50,51,53,51,49,53,36,28,53,50,19,56,57,52,74,42,67,46,91,68,61,69,86,56,80,75,38,48,57,46,44,46,60,72,49,56,94,46,50,50,69,59,34,18,55,53,42,41,54,50,51,50,52,50,33,58,74,77,40,71,87,43,63,71,60,46,56,60,58,51,69,49,22,58,59,52,15,49,45,51,48,52,12,54,76,65,77,38,45,48,64,68,67,69,54,65,84,79,74,72,75,90,123

Mean predicted aligned error: 6.93 Å

Radius of gyration: 14.73 Å; Cα contacts (8 Å, |Δi|>4): 93; chains: 1; bounding box: 47×35×39 Å

Secondary structure (DSSP, 8-state):
--HHHHHHHHHHHHHHHHHHHHHHTT--GGG----TTHHHHHHHHHTT--HHHHHHHHHHHHHHHHHHH-TT-HHHHHHHHTTHHHHHHHHHHHHHTT-HHHHTT---------

pLDDT: mean 83.14, std 16.31, range [40.38, 97.5]